Protein AF-A0A6A0I167-F1 (afdb_monomer_lite)

Secondary structure (DSSP, 8-state):
--SS-HHHHHHHHHHHTS-HHHHHHHHT----HHHHHHHHHHHHHHTTT---HHHHHHHHHHHHHHHHHHHHHHHHHHHHHHTTPPPPPHHHHHHHHHTT--

Sequence (102 aa):
MEGLSPALTAELAALEKLNDGALWRVMLDQVPAEQQRKLQRLLQKSKRAKLTEAERAALAALQHDADRVMLRKARAAVLLRFRGKRLPTLAEMRKHARGKTK

pLDDT: mean 81.5, std 12.64, range [34.19, 91.81]

Structure (mmCIF, N/CA/C/O backbone):
data_AF-A0A6A0I167-F1
#
_entry.id   AF-A0A6A0I167-F1
#
loop_
_atom_site.group_PDB
_atom_site.id
_atom_site.type_symbol
_atom_site.label_atom_id
_atom_site.label_alt_id
_atom_site.label_comp_id
_atom_site.label_asym_id
_atom_site.label_entity_id
_atom_site.label_seq_id
_atom_site.pdbx_PDB_ins_code
_atom_site.Cartn_x
_atom_site.Cartn_y
_atom_site.Cartn_z
_atom_site.occupancy
_atom_site.B_iso_or_equiv
_atom_site.auth_seq_id
_atom_site.auth_comp_id
_atom_site.auth_asym_id
_atom_site.auth_atom_id
_atom_site.pdbx_PDB_model_num
ATOM 1 N N . MET A 1 1 ? 14.357 3.017 10.218 1.00 49.94 1 MET A N 1
ATOM 2 C CA . MET A 1 1 ? 13.033 2.468 9.842 1.00 49.94 1 MET A CA 1
ATOM 3 C C . MET A 1 1 ? 12.485 1.723 11.055 1.00 49.94 1 MET A C 1
ATOM 5 O O . MET A 1 1 ? 12.417 0.503 11.045 1.00 49.94 1 MET A O 1
ATOM 9 N N . GLU A 1 2 ? 12.162 2.445 12.126 1.00 36.25 2 GLU A N 1
ATOM 10 C CA . GLU A 1 2 ? 11.519 1.869 13.315 1.00 36.25 2 GLU A CA 1
ATOM 11 C C . GLU A 1 2 ? 10.009 2.095 13.198 1.00 36.25 2 GLU A C 1
ATOM 13 O O . GLU A 1 2 ? 9.582 3.186 12.826 1.00 36.25 2 GLU A O 1
ATOM 18 N N . GLY A 1 3 ? 9.214 1.046 13.430 1.00 58.66 3 GLY A N 1
ATOM 19 C CA . GLY A 1 3 ? 7.746 1.096 13.373 1.00 58.66 3 GLY A CA 1
ATOM 20 C C . GLY A 1 3 ? 7.079 0.213 12.310 1.00 58.66 3 GLY A C 1
ATOM 21 O O . GLY A 1 3 ? 5.856 0.127 12.290 1.00 58.66 3 GLY A O 1
ATOM 22 N N . LEU A 1 4 ? 7.836 -0.476 11.447 1.00 65.06 4 LEU A N 1
ATOM 23 C CA . LEU A 1 4 ? 7.269 -1.487 10.543 1.00 65.06 4 LEU A CA 1
ATOM 24 C C . LEU A 1 4 ? 7.318 -2.868 11.198 1.00 65.06 4 LEU A C 1
ATOM 26 O O . LEU A 1 4 ? 8.347 -3.265 11.741 1.00 65.06 4 LEU A O 1
ATOM 30 N N . SER A 1 5 ? 6.215 -3.615 11.105 1.00 78.12 5 SER A N 1
ATOM 31 C CA . SER A 1 5 ? 6.192 -5.018 11.528 1.00 78.12 5 SER A CA 1
ATOM 32 C C . SER A 1 5 ? 7.280 -5.812 10.786 1.00 78.12 5 SER A C 1
ATOM 34 O O . SER A 1 5 ? 7.452 -5.613 9.578 1.00 78.12 5 SER A O 1
ATOM 36 N N . PRO A 1 6 ? 7.996 -6.738 11.450 1.00 80.69 6 PRO A N 1
ATOM 37 C CA . PRO A 1 6 ? 9.038 -7.547 10.813 1.00 80.69 6 PRO A CA 1
ATOM 38 C C . PRO A 1 6 ? 8.528 -8.313 9.582 1.00 80.69 6 PRO A C 1
ATOM 40 O O . PRO A 1 6 ? 9.261 -8.460 8.603 1.00 80.69 6 PRO A O 1
ATOM 43 N N . ALA A 1 7 ? 7.253 -8.714 9.576 1.00 83.06 7 ALA A N 1
ATOM 44 C CA . ALA A 1 7 ? 6.617 -9.339 8.417 1.00 83.06 7 ALA A CA 1
ATOM 45 C C . ALA A 1 7 ? 6.558 -8.399 7.199 1.00 83.06 7 ALA A C 1
ATOM 47 O O . ALA A 1 7 ? 6.816 -8.818 6.071 1.00 83.06 7 ALA A O 1
ATOM 48 N N . LEU A 1 8 ? 6.269 -7.114 7.426 1.00 82.38 8 LEU A N 1
ATOM 49 C CA . LEU A 1 8 ? 6.216 -6.109 6.369 1.00 82.38 8 LEU A CA 1
ATOM 50 C C . LEU A 1 8 ? 7.617 -5.794 5.836 1.00 82.38 8 LEU A C 1
ATOM 52 O O . LEU A 1 8 ? 7.805 -5.697 4.627 1.00 82.38 8 LEU A O 1
ATOM 56 N N . THR A 1 9 ? 8.619 -5.701 6.709 1.00 84.81 9 THR A N 1
ATOM 57 C CA . THR A 1 9 ? 10.017 -5.512 6.291 1.00 84.81 9 THR A CA 1
ATOM 58 C C . THR A 1 9 ? 10.506 -6.673 5.422 1.00 84.81 9 THR A C 1
ATOM 60 O O . THR A 1 9 ? 11.093 -6.438 4.365 1.00 84.81 9 THR A O 1
ATOM 63 N N . ALA A 1 10 ? 10.213 -7.918 5.813 1.00 87.56 10 ALA A N 1
ATOM 64 C CA . ALA A 1 10 ? 10.556 -9.102 5.024 1.00 87.56 10 ALA A CA 1
ATOM 65 C C . ALA A 1 10 ? 9.859 -9.106 3.653 1.00 87.56 10 ALA A C 1
ATOM 6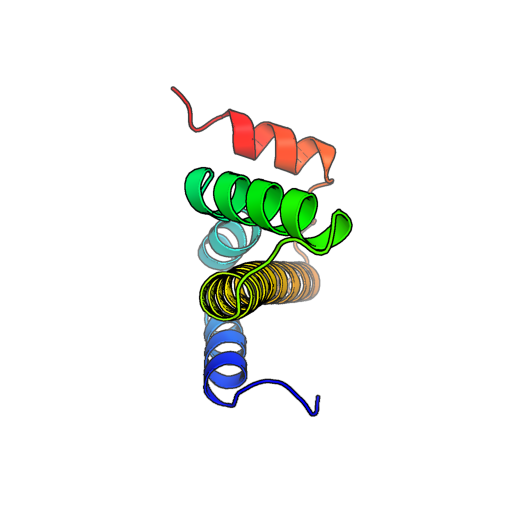7 O O . ALA A 1 10 ? 10.482 -9.409 2.634 1.00 87.56 10 ALA A O 1
ATOM 68 N N . GLU A 1 11 ? 8.587 -8.708 3.604 1.00 87.50 11 GLU A N 1
ATOM 69 C CA . GLU A 1 11 ? 7.848 -8.563 2.352 1.00 87.50 11 GLU A CA 1
ATOM 70 C C . GLU A 1 11 ? 8.452 -7.489 1.435 1.00 87.50 11 GLU A C 1
ATOM 72 O O . GLU A 1 11 ? 8.603 -7.715 0.234 1.00 87.50 11 GLU A O 1
ATOM 77 N N . LEU A 1 12 ? 8.837 -6.334 1.984 1.00 88.50 12 LEU A N 1
ATOM 78 C CA . LEU A 1 12 ? 9.478 -5.266 1.213 1.00 88.50 12 LEU A CA 1
ATOM 79 C C . LEU A 1 12 ? 10.861 -5.681 0.696 1.00 88.50 12 LEU A C 1
ATOM 81 O O . LEU A 1 12 ? 11.201 -5.341 -0.437 1.00 88.50 12 LEU A O 1
ATOM 85 N N . ALA A 1 13 ? 11.629 -6.440 1.481 1.00 89.38 13 ALA A N 1
ATOM 86 C CA . ALA A 1 13 ? 12.908 -7.002 1.050 1.00 89.38 13 ALA A CA 1
ATOM 87 C C . ALA A 1 13 ? 12.727 -8.048 -0.064 1.00 89.38 13 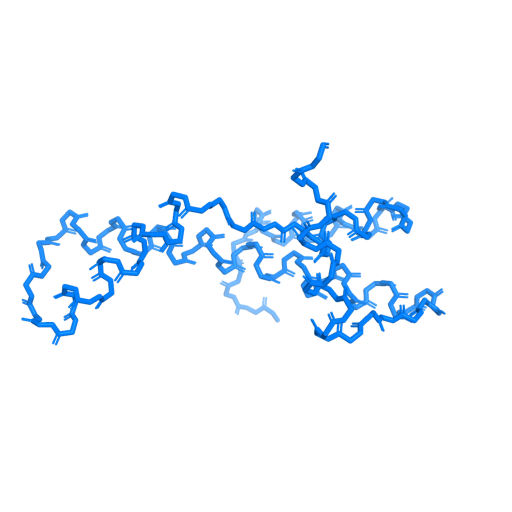ALA A C 1
ATOM 89 O O . ALA A 1 13 ? 13.516 -8.108 -1.006 1.00 89.38 13 ALA A O 1
ATOM 90 N N . ALA A 1 14 ? 11.652 -8.844 -0.021 1.00 90.31 14 ALA A N 1
ATOM 91 C CA . ALA A 1 14 ? 11.341 -9.799 -1.083 1.00 90.31 14 ALA A CA 1
ATOM 92 C C . ALA A 1 14 ? 11.069 -9.114 -2.436 1.00 90.31 14 ALA A C 1
ATOM 94 O O . ALA A 1 14 ? 11.390 -9.687 -3.479 1.00 90.31 14 ALA A O 1
ATOM 95 N N . LEU A 1 15 ? 10.551 -7.876 -2.440 1.00 89.75 15 LEU A N 1
ATOM 96 C CA . LEU A 1 15 ? 10.358 -7.101 -3.674 1.00 89.75 15 LEU A CA 1
ATOM 97 C C . LEU A 1 15 ? 11.678 -6.832 -4.407 1.00 89.75 15 LEU A C 1
ATOM 99 O O . LEU A 1 15 ? 11.688 -6.777 -5.633 1.00 89.75 15 LEU A O 1
ATOM 103 N N . GLU A 1 16 ? 12.798 -6.704 -3.697 1.00 89.56 16 GLU A N 1
ATOM 104 C CA . GLU A 1 16 ? 14.109 -6.427 -4.304 1.00 89.56 16 GLU A CA 1
ATOM 105 C C . GLU A 1 16 ? 14.571 -7.546 -5.238 1.00 89.56 16 GLU A C 1
ATOM 107 O O . GLU A 1 16 ? 15.259 -7.287 -6.227 1.00 89.56 16 GLU A O 1
ATOM 112 N N . LYS A 1 17 ? 14.131 -8.777 -4.962 1.00 91.06 17 LYS A N 1
ATOM 113 C CA . LYS A 1 17 ? 14.436 -9.974 -5.753 1.00 91.06 17 LYS A CA 1
ATOM 114 C C . LYS A 1 17 ? 13.560 -10.104 -7.003 1.00 91.06 17 LYS A C 1
ATOM 116 O O . LYS A 1 17 ? 13.818 -10.960 -7.845 1.00 91.06 17 LYS A O 1
ATOM 121 N N . LEU A 1 18 ? 12.516 -9.285 -7.141 1.00 91.31 18 LEU A N 1
ATOM 122 C CA . LEU A 1 18 ? 11.613 -9.338 -8.287 1.00 91.31 18 LEU A CA 1
ATOM 123 C C . LEU A 1 18 ? 12.241 -8.702 -9.529 1.00 91.31 18 LEU A C 1
ATOM 125 O O . LEU A 1 18 ? 12.988 -7.726 -9.446 1.00 91.31 18 LEU A O 1
ATOM 129 N N . ASN A 1 19 ? 11.884 -9.220 -10.704 1.00 90.62 19 ASN A N 1
ATOM 130 C CA . ASN A 1 19 ? 12.219 -8.583 -11.977 1.00 90.62 19 ASN A CA 1
ATOM 131 C C . ASN A 1 19 ? 11.364 -7.327 -12.217 1.00 90.62 19 ASN A C 1
ATOM 133 O O . ASN A 1 19 ? 10.356 -7.093 -11.545 1.00 90.62 19 ASN A O 1
ATOM 137 N N . ASP A 1 20 ? 11.752 -6.520 -13.202 1.00 88.94 20 ASP A N 1
ATOM 138 C CA . ASP A 1 20 ? 11.085 -5.245 -13.474 1.00 88.94 20 ASP A CA 1
ATOM 139 C C . ASP A 1 20 ? 9.600 -5.431 -13.793 1.00 88.94 20 ASP A C 1
ATOM 141 O O . ASP A 1 20 ? 8.768 -4.698 -13.272 1.00 88.94 20 ASP A O 1
ATOM 145 N N . GLY A 1 21 ? 9.238 -6.441 -14.590 1.00 86.75 21 GLY A N 1
ATOM 146 C CA . GLY A 1 21 ? 7.841 -6.716 -14.937 1.00 86.75 21 GLY A CA 1
ATOM 147 C C . GLY A 1 21 ? 6.971 -7.029 -13.714 1.00 86.75 21 GLY A C 1
ATOM 148 O O . GLY A 1 21 ? 5.834 -6.565 -13.623 1.00 86.75 21 GLY A O 1
ATOM 149 N N . ALA A 1 22 ? 7.503 -7.773 -12.746 1.00 88.62 22 ALA A N 1
ATOM 150 C CA . ALA A 1 22 ? 6.827 -8.053 -11.486 1.00 88.62 22 ALA A CA 1
ATOM 151 C C . ALA A 1 22 ? 6.736 -6.801 -10.598 1.00 88.62 22 ALA A C 1
ATOM 153 O O . ALA A 1 22 ? 5.667 -6.530 -10.050 1.00 88.62 22 ALA A O 1
ATOM 154 N N . LEU A 1 23 ? 7.796 -5.988 -10.525 1.00 89.38 23 LEU A N 1
ATOM 155 C CA . LEU A 1 23 ? 7.765 -4.695 -9.830 1.00 89.38 23 LEU A CA 1
ATOM 156 C C . LEU A 1 23 ? 6.724 -3.744 -10.431 1.00 89.38 23 LEU A C 1
ATOM 158 O O . LEU A 1 23 ? 5.997 -3.085 -9.692 1.00 89.38 23 LEU A O 1
ATOM 162 N N . TRP A 1 24 ? 6.585 -3.721 -11.758 1.00 87.75 24 TRP A N 1
ATOM 163 C CA . TRP A 1 24 ? 5.551 -2.951 -12.447 1.00 87.75 24 TRP A CA 1
ATOM 164 C C . TRP A 1 24 ? 4.142 -3.398 -12.061 1.00 87.75 24 TRP A C 1
ATOM 166 O O . TRP A 1 24 ? 3.288 -2.551 -11.806 1.00 87.75 24 TRP A O 1
ATOM 176 N N . ARG A 1 25 ? 3.887 -4.709 -11.952 1.00 87.38 25 ARG A N 1
ATOM 177 C CA . ARG A 1 25 ? 2.587 -5.213 -11.474 1.00 87.38 25 ARG A CA 1
ATOM 178 C C . ARG A 1 25 ? 2.308 -4.785 -10.039 1.00 87.38 25 ARG A C 1
ATOM 180 O O . ARG A 1 25 ? 1.203 -4.333 -9.774 1.00 87.38 25 ARG A O 1
ATOM 187 N N . VAL A 1 26 ? 3.302 -4.871 -9.152 1.00 88.50 26 VAL A N 1
ATOM 188 C CA . VAL A 1 26 ? 3.170 -4.420 -7.755 1.00 88.50 26 VAL A CA 1
ATOM 189 C C . VAL A 1 26 ? 2.910 -2.916 -7.691 1.00 88.50 26 VAL A C 1
ATOM 191 O O . VAL A 1 26 ? 2.035 -2.477 -6.957 1.00 88.50 26 VAL A O 1
ATOM 194 N N . MET A 1 27 ? 3.614 -2.110 -8.488 1.00 85.88 27 MET A N 1
ATOM 195 C CA . MET A 1 27 ? 3.411 -0.660 -8.542 1.00 85.88 27 MET A CA 1
ATOM 196 C C . MET A 1 27 ? 2.025 -0.278 -9.088 1.00 85.88 27 MET A C 1
ATOM 198 O O . MET A 1 27 ? 1.454 0.737 -8.688 1.00 85.88 27 MET A O 1
ATOM 202 N N . LEU A 1 28 ? 1.473 -1.080 -10.000 1.00 82.44 28 LEU A N 1
ATOM 203 C CA . LEU A 1 28 ? 0.136 -0.886 -10.568 1.00 82.44 28 LEU A CA 1
ATOM 204 C C . LEU A 1 28 ? -0.975 -1.559 -9.755 1.00 82.44 28 LEU A C 1
ATOM 206 O O . LEU A 1 28 ? -2.145 -1.428 -10.121 1.00 82.44 28 LEU A O 1
ATOM 210 N N . ASP A 1 29 ? -0.627 -2.239 -8.666 1.00 82.81 29 ASP A N 1
ATOM 211 C CA . ASP A 1 29 ? -1.588 -2.916 -7.812 1.00 82.81 29 ASP A CA 1
ATOM 212 C C . ASP A 1 29 ? -2.545 -1.912 -7.158 1.00 82.81 29 ASP A C 1
ATOM 214 O O . ASP A 1 29 ? -2.208 -0.741 -6.909 1.00 82.81 29 ASP A O 1
ATOM 218 N N . GLN A 1 30 ? -3.777 -2.347 -6.924 1.00 76.31 30 GLN A N 1
ATOM 219 C CA . GLN A 1 30 ? -4.838 -1.501 -6.393 1.00 76.31 30 GLN A CA 1
ATOM 220 C C . GLN A 1 30 ? -5.464 -2.155 -5.176 1.00 76.31 30 GLN A C 1
ATOM 222 O O . GLN A 1 30 ? -5.744 -3.349 -5.167 1.00 76.31 30 GLN A O 1
ATOM 227 N N . VAL A 1 31 ? -5.741 -1.333 -4.164 1.00 76.06 31 VAL A N 1
ATOM 228 C CA . VAL A 1 31 ? -6.598 -1.759 -3.060 1.00 76.06 31 VAL A CA 1
ATOM 229 C C . VAL A 1 31 ? -7.961 -2.137 -3.656 1.00 76.06 31 VAL A C 1
ATOM 231 O O .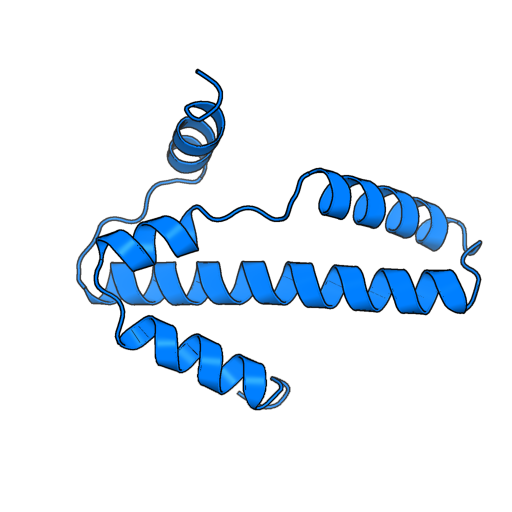 VAL A 1 31 ? -8.507 -1.334 -4.421 1.00 76.06 31 VAL A O 1
ATOM 234 N N . PRO A 1 32 ? -8.521 -3.317 -3.332 1.00 80.81 32 PRO A N 1
ATOM 235 C CA . PRO A 1 32 ? -9.811 -3.741 -3.855 1.00 80.81 32 PRO A CA 1
ATOM 236 C C . PRO A 1 32 ? -10.891 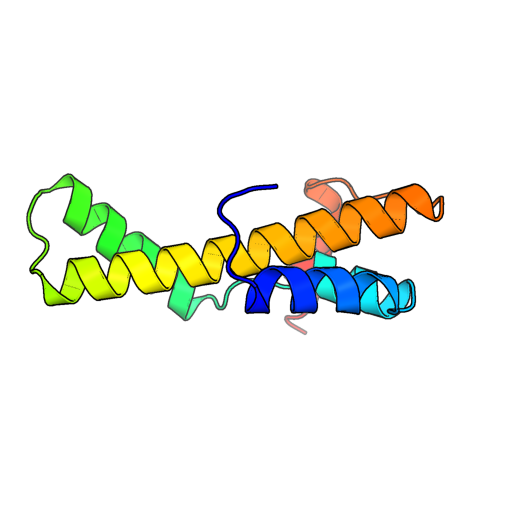-2.675 -3.648 1.00 80.81 32 PRO A C 1
ATOM 238 O O . PRO A 1 32 ? -10.991 -2.066 -2.579 1.00 80.81 32 PRO A O 1
ATOM 241 N N . ALA A 1 33 ? -11.737 -2.469 -4.660 1.00 78.94 33 ALA A N 1
ATOM 242 C CA . ALA A 1 33 ? -12.745 -1.409 -4.639 1.00 78.94 33 ALA A CA 1
ATOM 243 C C . ALA A 1 33 ? -13.725 -1.544 -3.457 1.00 78.94 33 ALA A C 1
ATOM 245 O O . ALA A 1 33 ? -14.137 -0.543 -2.872 1.00 78.94 33 ALA A O 1
ATOM 246 N N . GLU A 1 34 ? -14.056 -2.775 -3.057 1.00 80.81 34 GLU A N 1
ATOM 247 C CA . GLU A 1 34 ? -14.853 -3.054 -1.855 1.00 80.81 34 GLU A CA 1
ATOM 248 C C . GLU A 1 34 ? -14.180 -2.547 -0.575 1.00 80.81 34 GLU A C 1
ATOM 250 O O . GLU A 1 34 ? -14.819 -1.926 0.279 1.00 80.81 34 GLU A O 1
ATOM 255 N N . GLN A 1 35 ? -12.869 -2.757 -0.463 1.00 82.75 35 GLN A N 1
ATOM 256 C CA . GLN A 1 35 ? -12.086 -2.363 0.699 1.00 82.75 35 GLN A CA 1
ATOM 257 C C . GLN A 1 35 ? -11.954 -0.837 0.781 1.00 82.75 35 GLN A C 1
ATOM 259 O O . GLN A 1 35 ? -12.163 -0.262 1.850 1.00 82.75 35 GLN A O 1
ATOM 264 N N . GLN A 1 36 ? -11.749 -0.164 -0.357 1.00 84.25 36 GLN A N 1
ATOM 265 C CA . GLN A 1 36 ? -11.800 1.301 -0.449 1.00 84.25 36 GLN A CA 1
ATOM 266 C C . GLN A 1 36 ? -13.173 1.867 -0.072 1.00 84.25 36 GLN A C 1
ATOM 268 O O . GLN A 1 36 ? -13.251 2.805 0.723 1.00 84.25 36 GLN A O 1
ATOM 273 N N . ARG A 1 37 ? -14.266 1.283 -0.583 1.00 87.19 37 ARG A N 1
ATOM 274 C CA . ARG A 1 37 ? -15.630 1.699 -0.222 1.00 87.19 37 ARG A CA 1
ATOM 275 C C . ARG A 1 37 ? -15.883 1.547 1.277 1.00 87.19 37 ARG A C 1
ATOM 277 O O . ARG A 1 37 ? -16.436 2.453 1.902 1.00 87.19 37 ARG A O 1
ATOM 284 N N . LYS A 1 38 ? -15.475 0.419 1.867 1.00 86.94 38 LYS A N 1
ATOM 285 C CA . LYS A 1 38 ? -15.632 0.151 3.305 1.00 86.94 38 LYS A CA 1
ATOM 286 C C . LYS A 1 38 ? -14.822 1.136 4.149 1.00 86.94 38 LYS A C 1
ATOM 288 O O . LYS A 1 38 ? -15.375 1.710 5.087 1.00 86.94 38 LYS A O 1
ATOM 293 N N . LEU A 1 39 ? -13.570 1.392 3.770 1.00 86.88 39 LEU A N 1
ATOM 294 C CA . LEU A 1 39 ? -12.707 2.383 4.410 1.00 86.88 39 LEU A CA 1
ATOM 295 C C . LEU A 1 39 ? -13.334 3.784 4.357 1.00 86.88 39 LEU A C 1
ATOM 297 O O . LEU A 1 39 ? -13.448 4.447 5.386 1.00 86.88 39 LEU A O 1
ATOM 301 N N . GLN A 1 40 ? -13.823 4.212 3.190 1.00 86.94 40 GLN A N 1
ATOM 302 C CA . GLN A 1 40 ? -14.456 5.522 3.024 1.00 86.94 40 GLN A CA 1
ATOM 303 C C . GLN A 1 40 ? -15.716 5.666 3.888 1.00 86.94 40 GLN A C 1
ATOM 305 O O . GLN A 1 40 ? -15.887 6.694 4.544 1.00 86.94 40 GLN A O 1
ATOM 310 N N . ARG A 1 41 ? -16.577 4.640 3.949 1.00 89.44 41 ARG A N 1
ATOM 311 C CA . ARG A 1 41 ? -17.767 4.646 4.819 1.00 89.44 41 ARG A CA 1
ATOM 312 C C . ARG A 1 41 ? -17.396 4.786 6.296 1.00 89.44 41 ARG A C 1
ATOM 314 O O . ARG A 1 41 ? -17.968 5.628 6.987 1.00 89.44 41 ARG A O 1
ATOM 321 N N . LEU A 1 42 ? -16.430 4.000 6.771 1.00 87.94 42 LEU A N 1
ATOM 322 C CA . LEU A 1 42 ? -16.000 4.039 8.171 1.00 87.94 42 LEU A CA 1
ATOM 323 C C . LEU A 1 42 ? -15.301 5.356 8.525 1.00 87.94 42 LEU A C 1
ATOM 325 O O . LEU A 1 42 ? -15.559 5.903 9.593 1.00 87.94 42 LEU A O 1
ATOM 329 N N . LEU A 1 43 ? -14.505 5.929 7.617 1.00 88.06 43 LEU A N 1
ATOM 330 C CA . LEU A 1 43 ? -13.917 7.261 7.793 1.00 88.06 43 LEU A CA 1
ATOM 331 C C . LEU A 1 43 ? -14.989 8.351 7.908 1.00 88.06 43 LEU A C 1
ATOM 333 O O . LEU A 1 43 ? -14.904 9.211 8.784 1.00 88.06 43 LEU A O 1
ATOM 337 N N . GLN A 1 44 ? -16.024 8.310 7.065 1.00 88.25 44 GLN A N 1
ATOM 338 C CA . GLN A 1 44 ? -17.142 9.255 7.153 1.00 88.25 44 GLN A CA 1
ATOM 339 C C . GLN A 1 44 ? -17.919 9.102 8.466 1.00 88.25 44 GLN A C 1
ATOM 341 O O . GLN A 1 44 ? -18.320 10.099 9.066 1.00 88.25 44 GLN A O 1
ATOM 346 N N . LYS A 1 45 ? -18.089 7.867 8.953 1.00 87.38 45 LYS A N 1
ATOM 347 C CA . LYS A 1 45 ? -18.712 7.596 10.255 1.00 87.38 45 LYS A CA 1
ATOM 348 C C . LYS A 1 45 ? -17.830 8.054 11.427 1.00 87.38 45 LYS A C 1
ATOM 350 O O . LYS A 1 45 ? -18.354 8.600 12.397 1.00 87.38 45 LYS A O 1
ATOM 355 N N . SER A 1 46 ? -16.507 7.909 11.303 1.00 84.25 46 SER A N 1
ATOM 356 C CA . SER A 1 46 ? -15.505 8.363 12.280 1.00 84.25 46 SER A CA 1
ATOM 357 C C . SER A 1 46 ? -15.583 9.863 12.531 1.00 84.25 46 SER A C 1
ATOM 359 O O . SER A 1 46 ? -15.683 10.298 13.674 1.00 84.25 46 SER A O 1
ATOM 361 N N . LYS A 1 47 ? -15.661 10.654 11.452 1.00 84.06 47 LYS A N 1
ATOM 362 C CA . LYS A 1 47 ? -15.788 12.120 11.520 1.00 84.06 47 LYS A CA 1
ATOM 363 C C . LYS A 1 47 ? -17.028 12.595 12.277 1.00 84.06 47 LYS A C 1
ATOM 365 O O . LYS A 1 47 ? -17.062 13.723 12.745 1.00 84.06 47 LYS A O 1
ATOM 370 N N . ARG A 1 48 ? -18.049 11.743 12.386 1.00 85.44 48 ARG A N 1
ATOM 371 C CA . ARG A 1 48 ? -19.299 12.023 13.102 1.00 85.44 48 ARG A CA 1
ATOM 372 C C . ARG A 1 48 ? -19.294 11.478 14.539 1.00 85.44 48 ARG A C 1
ATOM 374 O O . ARG A 1 48 ? -20.348 11.475 15.160 1.00 85.44 48 ARG A O 1
ATOM 381 N N . ALA A 1 49 ? -18.151 10.982 15.033 1.00 72.75 49 ALA A N 1
ATOM 382 C CA . ALA A 1 49 ? -17.945 10.369 16.353 1.00 72.75 49 ALA A CA 1
ATOM 383 C C . ALA A 1 49 ? -18.843 9.149 16.672 1.00 72.75 49 ALA A C 1
ATOM 385 O O . ALA A 1 49 ? -19.033 8.799 17.832 1.00 72.75 49 ALA A O 1
ATOM 386 N N . LYS A 1 50 ? -19.374 8.459 15.651 1.00 80.19 50 LYS A N 1
ATOM 387 C CA . LYS A 1 50 ? -20.355 7.359 15.801 1.00 80.19 50 LYS A CA 1
ATOM 388 C C . LYS A 1 50 ? -19.771 5.950 15.625 1.00 80.19 50 LYS A C 1
ATOM 390 O O . LYS A 1 50 ? -20.516 5.023 15.308 1.00 80.19 50 LYS A O 1
ATOM 395 N N . LEU A 1 51 ? -18.454 5.776 15.744 1.00 83.56 51 LEU A N 1
ATOM 396 C CA . LEU A 1 51 ? -17.839 4.452 15.599 1.00 83.56 51 LEU A CA 1
ATOM 397 C C . LEU A 1 51 ? -17.884 3.673 16.911 1.00 83.56 51 LEU A C 1
ATOM 399 O O . LEU A 1 51 ? -17.321 4.117 17.916 1.00 83.56 51 LEU A O 1
ATOM 403 N N . THR A 1 52 ? -18.476 2.485 16.842 1.00 87.38 52 THR A N 1
ATOM 404 C CA . THR A 1 52 ? -18.336 1.443 17.868 1.00 87.38 52 THR A CA 1
ATOM 405 C C . THR A 1 52 ? -16.890 0.940 17.928 1.00 87.38 52 THR A C 1
ATOM 407 O O . THR A 1 52 ? -16.133 1.106 16.969 1.00 87.38 52 THR A O 1
ATOM 410 N N . GLU A 1 53 ? -16.483 0.301 19.025 1.00 86.56 53 GLU A N 1
ATOM 411 C CA . GLU A 1 53 ? -15.135 -0.280 19.146 1.00 86.56 53 GLU A CA 1
ATOM 412 C C . GLU A 1 53 ? -14.830 -1.290 18.034 1.00 86.56 53 GLU A C 1
ATOM 414 O O . GLU A 1 53 ? -13.763 -1.229 17.423 1.00 86.56 53 GLU A O 1
ATOM 419 N N . ALA A 1 54 ? -15.801 -2.140 17.682 1.00 87.12 54 ALA A N 1
ATOM 420 C CA . ALA A 1 54 ? -15.673 -3.085 16.574 1.00 87.12 54 ALA A CA 1
ATOM 421 C C . ALA A 1 54 ? -15.404 -2.380 15.233 1.00 87.12 54 ALA A C 1
ATOM 423 O O . ALA A 1 54 ? -14.577 -2.819 14.433 1.00 87.12 54 ALA A O 1
ATOM 424 N N . GLU A 1 55 ? -16.061 -1.247 14.982 1.00 87.44 55 GLU A N 1
ATOM 425 C CA . GLU A 1 55 ? -15.840 -0.467 13.766 1.00 87.44 55 GLU A CA 1
ATOM 426 C C . GLU A 1 55 ? -14.516 0.300 13.778 1.00 87.44 55 GLU A C 1
ATOM 428 O O . GLU A 1 55 ? -13.922 0.487 12.717 1.00 87.44 55 GLU A O 1
ATOM 433 N N . ARG A 1 56 ? -14.031 0.725 14.952 1.00 86.88 56 ARG A N 1
ATOM 434 C CA . ARG A 1 56 ? -12.692 1.318 15.102 1.00 86.88 56 ARG A CA 1
ATOM 435 C C . ARG A 1 56 ? -11.607 0.288 14.810 1.00 86.88 56 ARG A C 1
ATOM 437 O O . ARG A 1 56 ? -10.695 0.590 14.046 1.00 86.88 56 ARG A O 1
ATOM 444 N N . ALA A 1 57 ? -11.743 -0.927 15.340 1.00 88.25 57 ALA A N 1
ATOM 445 C CA . ALA A 1 57 ? -10.834 -2.031 15.045 1.00 88.25 57 ALA A CA 1
ATOM 446 C C . ALA A 1 57 ? -10.849 -2.383 13.547 1.00 88.25 57 ALA A C 1
ATOM 448 O O . ALA A 1 57 ? -9.797 -2.490 12.919 1.00 88.25 57 ALA A O 1
ATOM 449 N N . ALA A 1 58 ? -12.038 -2.466 12.939 1.00 87.81 58 ALA A N 1
ATOM 450 C CA . ALA A 1 58 ? -12.169 -2.694 11.502 1.00 87.81 58 ALA A CA 1
ATOM 451 C C . ALA A 1 58 ? -11.555 -1.556 10.670 1.00 87.81 58 ALA A C 1
ATOM 453 O O . ALA A 1 58 ? -10.921 -1.817 9.650 1.00 87.81 58 ALA A O 1
ATOM 454 N N . LEU A 1 59 ? -11.727 -0.298 11.088 1.00 87.88 59 LEU A N 1
ATOM 455 C CA . LEU A 1 59 ? -11.126 0.858 10.427 1.00 87.88 59 LEU A CA 1
ATOM 456 C C . LEU A 1 59 ? -9.595 0.806 10.494 1.00 87.88 59 LEU A C 1
ATOM 458 O O . LEU A 1 59 ? -8.955 0.995 9.465 1.00 87.88 59 LEU A O 1
ATOM 462 N N . ALA A 1 60 ? -9.026 0.509 11.664 1.00 87.75 60 ALA A N 1
ATOM 463 C CA . ALA A 1 60 ? -7.582 0.380 11.846 1.00 87.75 60 ALA A CA 1
ATOM 464 C C . ALA A 1 60 ? -6.997 -0.741 10.971 1.00 87.75 60 ALA A C 1
ATOM 466 O O . ALA A 1 60 ? -5.996 -0.530 10.291 1.00 87.75 60 ALA A O 1
ATOM 467 N N . ALA A 1 61 ? -7.663 -1.899 10.904 1.00 87.94 61 ALA A N 1
ATOM 468 C CA . ALA A 1 61 ? -7.250 -2.995 10.028 1.00 87.94 61 ALA A CA 1
ATOM 469 C C . ALA A 1 61 ? -7.283 -2.593 8.542 1.00 87.94 61 ALA A C 1
ATOM 471 O O . ALA A 1 61 ? -6.326 -2.825 7.808 1.00 87.94 61 ALA A O 1
ATOM 472 N N . LEU A 1 62 ? -8.353 -1.919 8.101 1.00 87.19 62 LEU A N 1
ATOM 473 C CA . LEU A 1 62 ? -8.476 -1.444 6.718 1.00 87.19 62 LEU A CA 1
ATOM 474 C C . LEU A 1 62 ? -7.433 -0.380 6.359 1.00 87.19 62 LEU A C 1
ATOM 476 O O . LEU A 1 62 ? -6.976 -0.345 5.219 1.00 87.19 62 LEU A O 1
ATOM 480 N N . GLN A 1 63 ? -7.084 0.494 7.306 1.00 85.81 63 GLN A N 1
ATOM 481 C CA . GLN A 1 63 ? -6.013 1.477 7.138 1.00 85.81 63 GLN A CA 1
ATOM 482 C C . GLN A 1 63 ? -4.661 0.780 7.009 1.00 85.81 63 GLN A C 1
ATOM 484 O O . GLN A 1 63 ? -3.959 1.018 6.034 1.00 85.81 63 GLN A O 1
ATOM 489 N N . HIS A 1 64 ? -4.356 -0.159 7.905 1.00 86.88 64 HIS A N 1
ATOM 490 C CA . HIS A 1 64 ? -3.113 -0.922 7.862 1.00 86.88 64 HIS A CA 1
ATOM 491 C C . HIS A 1 64 ? -2.946 -1.701 6.544 1.00 86.88 64 HIS A C 1
ATOM 493 O O . HIS A 1 64 ? -1.869 -1.701 5.947 1.00 86.88 64 HIS A O 1
ATOM 499 N N . ASP A 1 65 ? -4.017 -2.316 6.036 1.00 85.75 65 ASP A N 1
ATOM 500 C CA . ASP A 1 65 ? -3.995 -2.994 4.736 1.00 85.75 65 ASP A CA 1
ATOM 501 C C . ASP A 1 65 ? -3.750 -2.020 3.576 1.00 85.75 65 ASP A C 1
ATOM 503 O O . ASP A 1 65 ? -2.969 -2.309 2.663 1.00 85.75 65 ASP A O 1
ATOM 507 N N . ALA A 1 66 ? -4.393 -0.849 3.607 1.00 84.50 66 ALA A N 1
ATOM 508 C CA . ALA A 1 66 ? -4.192 0.184 2.598 1.00 84.50 66 ALA A CA 1
ATOM 509 C C . ALA A 1 66 ? -2.755 0.735 2.627 1.00 84.50 66 ALA A C 1
ATOM 511 O O . ALA A 1 66 ? -2.131 0.871 1.570 1.00 84.50 66 ALA A O 1
ATOM 512 N N . ASP A 1 67 ? -2.212 0.985 3.819 1.00 86.44 67 ASP A N 1
ATOM 513 C CA . ASP A 1 67 ? -0.843 1.457 4.032 1.00 86.44 67 ASP A CA 1
ATOM 514 C C . ASP A 1 67 ? 0.174 0.426 3.544 1.00 86.44 67 ASP A C 1
ATOM 516 O O . ASP A 1 67 ? 1.124 0.766 2.836 1.00 86.44 67 ASP A O 1
ATOM 520 N N . ARG A 1 68 ? -0.061 -0.859 3.824 1.00 87.88 68 ARG A N 1
ATOM 521 C CA . ARG A 1 68 ? 0.762 -1.961 3.316 1.00 87.88 68 ARG A CA 1
ATOM 522 C C . ARG A 1 68 ? 0.804 -1.984 1.787 1.00 87.88 68 ARG A C 1
ATOM 524 O O . ARG A 1 68 ? 1.886 -2.109 1.208 1.00 87.88 68 ARG A O 1
ATOM 531 N N . VAL A 1 69 ? -0.338 -1.819 1.116 1.00 87.31 69 VAL A N 1
ATOM 532 C CA . VAL A 1 69 ? -0.385 -1.717 -0.354 1.00 87.31 69 VAL A CA 1
ATOM 533 C C . VAL A 1 69 ? 0.376 -0.479 -0.840 1.00 87.31 69 VAL A C 1
ATOM 535 O O . VAL A 1 69 ? 1.170 -0.578 -1.778 1.00 87.31 69 VAL A O 1
ATOM 538 N N . MET A 1 70 ? 0.203 0.679 -0.195 1.00 86.38 70 MET A N 1
ATOM 539 C CA . MET A 1 70 ? 0.938 1.899 -0.552 1.00 86.38 70 MET A CA 1
ATOM 540 C C . MET A 1 70 ? 2.454 1.741 -0.399 1.00 86.38 70 MET A C 1
ATOM 542 O O . MET A 1 70 ? 3.198 2.115 -1.308 1.00 86.38 70 MET A O 1
ATOM 546 N N . LEU A 1 71 ? 2.922 1.143 0.697 1.00 89.75 71 LEU A N 1
ATOM 547 C CA . LEU A 1 71 ? 4.345 0.926 0.958 1.00 89.75 71 LEU A CA 1
ATOM 548 C C . LEU A 1 71 ? 4.976 -0.014 -0.069 1.00 89.75 71 LEU A C 1
ATOM 550 O O . LEU A 1 71 ? 6.054 0.279 -0.591 1.00 89.75 71 LEU A O 1
ATOM 554 N N . ARG A 1 72 ? 4.289 -1.102 -0.436 1.00 90.31 72 ARG A N 1
ATOM 555 C CA . ARG A 1 72 ? 4.752 -2.009 -1.499 1.00 90.31 72 ARG A CA 1
ATOM 556 C C . ARG A 1 72 ? 4.887 -1.292 -2.839 1.00 90.31 72 ARG A C 1
ATOM 558 O O . ARG A 1 72 ? 5.891 -1.465 -3.529 1.00 90.31 72 ARG A O 1
ATOM 565 N N . LYS A 1 73 ? 3.910 -0.453 -3.190 1.00 89.69 73 LYS A N 1
ATOM 566 C CA . LYS A 1 73 ? 3.937 0.350 -4.422 1.00 89.69 73 LYS A CA 1
ATOM 567 C C . LYS A 1 73 ? 5.088 1.348 -4.417 1.00 89.69 73 LYS A C 1
ATOM 569 O O . LYS A 1 73 ? 5.807 1.446 -5.409 1.00 89.69 73 LYS A O 1
ATOM 574 N N . ALA A 1 74 ? 5.286 2.048 -3.302 1.00 89.44 74 ALA A N 1
ATOM 575 C CA . ALA A 1 74 ? 6.382 2.994 -3.137 1.00 89.44 74 ALA A CA 1
ATOM 576 C C . ALA A 1 74 ? 7.742 2.293 -3.258 1.00 89.44 74 ALA A C 1
ATOM 578 O O . ALA A 1 74 ? 8.598 2.749 -4.017 1.00 89.44 74 ALA A O 1
ATOM 579 N N . ARG A 1 75 ? 7.928 1.142 -2.595 1.00 90.56 75 ARG A N 1
ATOM 580 C CA . ARG A 1 75 ? 9.167 0.358 -2.696 1.00 90.56 75 ARG A CA 1
ATOM 581 C C . ARG A 1 75 ? 9.413 -0.121 -4.123 1.00 90.56 75 ARG A C 1
ATOM 583 O O . ARG A 1 75 ? 10.525 0.029 -4.618 1.00 90.56 75 ARG A O 1
ATOM 590 N N . ALA A 1 76 ? 8.385 -0.623 -4.806 1.00 91.50 76 ALA A N 1
ATOM 591 C CA . ALA A 1 76 ? 8.500 -1.045 -6.198 1.00 91.50 76 ALA A CA 1
ATOM 592 C C . ALA A 1 76 ? 8.879 0.115 -7.133 1.00 91.50 76 ALA A C 1
ATOM 594 O O . ALA A 1 76 ? 9.760 -0.044 -7.974 1.00 91.50 76 ALA A O 1
ATOM 595 N N . ALA A 1 77 ? 8.281 1.296 -6.951 1.00 89.00 77 ALA A N 1
ATOM 596 C CA . ALA A 1 77 ? 8.629 2.492 -7.716 1.00 89.00 77 ALA A CA 1
ATOM 597 C C . ALA A 1 77 ? 10.085 2.929 -7.474 1.00 89.00 77 ALA A C 1
ATOM 599 O O . ALA A 1 77 ? 10.813 3.229 -8.419 1.00 89.00 77 ALA A O 1
ATOM 600 N N . VAL A 1 78 ? 10.537 2.917 -6.218 1.00 91.38 78 VAL A N 1
ATOM 601 C CA . VAL A 1 78 ? 11.931 3.223 -5.867 1.00 91.38 78 VAL A CA 1
ATOM 602 C C . VAL A 1 78 ? 12.887 2.239 -6.545 1.00 91.38 78 VAL A C 1
ATOM 604 O O . VAL A 1 78 ? 13.841 2.672 -7.186 1.00 91.38 78 VAL A O 1
ATOM 607 N N . LEU A 1 79 ? 12.604 0.935 -6.485 1.00 91.81 79 LEU A N 1
ATOM 608 C CA . LEU A 1 79 ? 13.427 -0.095 -7.126 1.00 91.81 79 LEU A CA 1
ATOM 609 C C . LEU A 1 79 ? 13.476 0.060 -8.651 1.00 91.81 79 LEU A C 1
ATOM 611 O O . LEU A 1 79 ? 14.554 0.004 -9.237 1.00 91.81 79 LEU A O 1
ATOM 615 N N . LEU A 1 80 ? 12.335 0.315 -9.295 1.00 90.75 80 LEU A N 1
ATOM 616 C CA . LEU A 1 80 ? 12.271 0.572 -10.736 1.00 90.75 80 LEU A CA 1
ATOM 617 C C . LEU A 1 80 ? 13.110 1.793 -11.129 1.00 90.75 80 LEU A C 1
ATOM 619 O O . LEU A 1 80 ? 13.857 1.736 -12.106 1.00 90.75 80 LEU A O 1
ATOM 623 N N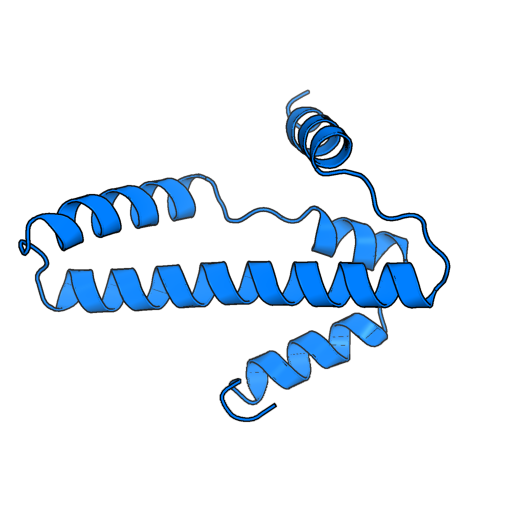 . ARG A 1 81 ? 13.043 2.873 -10.343 1.00 90.19 81 ARG A N 1
ATOM 624 C CA . ARG A 1 81 ? 13.852 4.076 -10.569 1.00 90.19 81 ARG A CA 1
ATOM 625 C C . ARG A 1 81 ? 15.347 3.805 -10.388 1.00 90.19 81 ARG A C 1
ATOM 627 O O . ARG A 1 81 ? 16.130 4.248 -11.221 1.00 90.19 81 ARG A O 1
ATOM 634 N N . PHE A 1 82 ? 15.743 3.057 -9.356 1.00 89.50 82 PHE A N 1
ATOM 635 C CA . PHE A 1 82 ? 17.141 2.650 -9.157 1.00 89.50 82 PHE A CA 1
ATOM 636 C C . PHE A 1 82 ? 17.677 1.791 -10.308 1.00 89.50 82 PHE A C 1
ATOM 638 O O . PHE A 1 82 ? 18.851 1.883 -10.643 1.00 89.50 82 PHE A O 1
ATOM 645 N N . ARG A 1 83 ? 16.814 1.011 -10.966 1.00 90.56 83 ARG A N 1
ATOM 646 C CA . ARG A 1 83 ? 17.150 0.217 -12.161 1.00 90.56 83 ARG A CA 1
ATOM 647 C C . ARG A 1 83 ? 17.085 1.012 -13.473 1.00 90.56 83 ARG A C 1
ATOM 649 O O . ARG A 1 83 ? 17.089 0.424 -14.552 1.00 90.56 83 ARG A O 1
ATOM 656 N N . GLY A 1 84 ? 16.972 2.340 -13.399 1.00 90.56 84 GLY A N 1
ATOM 657 C CA . GLY A 1 84 ? 16.942 3.223 -14.566 1.00 90.56 84 GLY A CA 1
ATOM 658 C C . GLY A 1 84 ? 15.624 3.208 -15.347 1.00 90.56 84 GLY A C 1
ATOM 659 O O . GLY A 1 84 ? 15.580 3.688 -16.479 1.00 90.56 84 GLY A O 1
ATOM 660 N N . LYS A 1 85 ? 14.532 2.667 -14.789 1.00 88.38 85 LYS A N 1
ATOM 661 C CA . LYS A 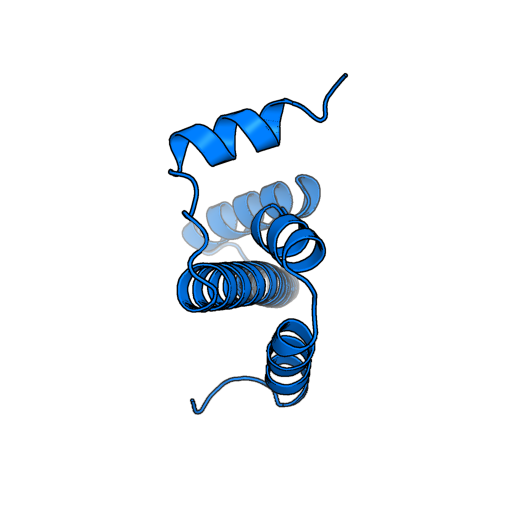1 85 ? 13.217 2.711 -15.445 1.00 88.38 85 LYS A CA 1
ATOM 662 C C . LYS A 1 85 ? 12.545 4.062 -15.221 1.00 88.38 85 LYS A C 1
ATOM 664 O O . LYS A 1 85 ? 12.524 4.594 -14.111 1.00 88.38 85 LYS A O 1
ATOM 669 N N . ARG A 1 86 ? 11.916 4.585 -16.276 1.00 84.31 86 ARG A N 1
ATOM 670 C CA . ARG A 1 86 ? 11.043 5.757 -16.182 1.00 84.31 86 ARG A CA 1
ATOM 671 C C . ARG A 1 86 ? 9.757 5.373 -15.457 1.00 84.31 86 ARG A C 1
ATOM 673 O O . ARG A 1 86 ? 9.000 4.530 -15.933 1.00 84.31 86 ARG A O 1
ATOM 680 N N . LEU A 1 87 ? 9.508 6.024 -14.326 1.00 80.31 87 LEU A N 1
ATOM 681 C CA . LEU A 1 87 ? 8.235 5.906 -13.628 1.00 80.31 87 LEU A CA 1
ATOM 682 C C . LEU A 1 87 ? 7.145 6.647 -14.415 1.00 80.31 87 LEU A C 1
ATOM 684 O O . LEU A 1 87 ? 7.400 7.740 -14.930 1.00 80.31 87 LEU A O 1
ATOM 688 N N . PRO A 1 88 ? 5.940 6.071 -14.526 1.00 79.00 88 PRO A N 1
ATOM 689 C CA . PRO A 1 88 ? 4.832 6.721 -15.197 1.00 79.00 88 PRO A CA 1
ATOM 690 C C . PRO A 1 88 ? 4.319 7.862 -14.319 1.00 79.00 88 PRO A C 1
ATOM 692 O O . PRO A 1 88 ? 4.302 7.783 -13.089 1.00 79.00 88 PRO A O 1
ATOM 695 N N . THR A 1 89 ? 3.849 8.923 -14.952 1.00 80.31 89 THR A N 1
ATOM 696 C CA . THR A 1 89 ? 3.109 9.982 -14.271 1.00 80.31 89 THR A CA 1
ATOM 697 C C . THR A 1 89 ? 1.787 9.445 -13.722 1.00 80.31 89 THR A C 1
ATOM 699 O O . THR A 1 89 ? 1.232 8.452 -14.206 1.00 80.31 89 THR A O 1
ATOM 702 N N . LEU A 1 90 ? 1.211 10.147 -12.742 1.00 70.31 90 LEU A N 1
ATOM 703 C CA . LEU A 1 90 ? -0.100 9.796 -12.190 1.00 70.31 90 LEU A CA 1
ATOM 704 C C . LEU A 1 90 ? -1.189 9.711 -13.281 1.00 70.31 90 LEU A C 1
ATOM 706 O O . LEU A 1 90 ? -2.088 8.870 -13.211 1.00 70.31 90 LEU A O 1
ATOM 710 N N . ALA A 1 91 ? -1.090 10.549 -14.317 1.00 72.31 91 ALA A N 1
ATOM 711 C CA . ALA A 1 91 ? -1.988 10.526 -15.467 1.00 72.31 91 ALA A CA 1
ATOM 712 C C . ALA A 1 91 ? -1.861 9.222 -16.280 1.00 72.31 91 ALA A C 1
ATOM 714 O O . ALA A 1 91 ? -2.874 8.616 -16.640 1.00 72.31 91 ALA A O 1
ATOM 715 N N . GLU A 1 92 ? -0.636 8.755 -16.524 1.00 76.06 92 GLU A N 1
ATOM 716 C CA . GLU A 1 92 ? -0.347 7.510 -17.251 1.00 76.06 92 GLU A CA 1
ATOM 717 C C . GLU A 1 92 ? -0.759 6.267 -16.447 1.00 76.06 92 GLU A C 1
ATOM 719 O O . GLU A 1 92 ? -1.343 5.331 -17.003 1.00 76.06 92 GLU A O 1
ATOM 724 N N . MET A 1 93 ? -0.567 6.292 -15.124 1.00 72.12 93 MET A N 1
ATOM 725 C CA . MET A 1 93 ? -1.059 5.242 -14.223 1.00 72.12 93 MET A CA 1
ATOM 726 C C . MET A 1 93 ? -2.588 5.141 -14.249 1.00 72.12 93 MET A C 1
ATOM 728 O O . MET A 1 93 ? -3.133 4.040 -14.329 1.00 72.12 93 MET A O 1
ATOM 732 N N . ARG A 1 94 ? -3.306 6.277 -14.254 1.00 67.69 94 ARG A N 1
ATOM 733 C CA . ARG A 1 94 ? -4.779 6.299 -14.368 1.00 67.69 94 ARG A CA 1
ATOM 734 C C . ARG A 1 94 ? -5.285 5.782 -15.714 1.00 67.69 94 ARG A C 1
ATOM 736 O O . ARG A 1 94 ? -6.435 5.351 -15.786 1.00 67.69 94 ARG A O 1
ATOM 743 N N . LYS A 1 95 ? -4.488 5.848 -16.784 1.00 65.06 95 LYS A N 1
ATOM 744 C CA . LYS A 1 95 ? -4.832 5.223 -18.073 1.00 65.06 95 LYS A CA 1
ATOM 745 C C . LYS A 1 95 ? -4.670 3.702 -18.003 1.00 65.06 95 LYS A C 1
ATOM 747 O O . LYS A 1 95 ? -5.592 2.991 -18.382 1.00 65.06 95 LYS A O 1
ATOM 752 N N . HIS A 1 96 ? -3.579 3.210 -17.413 1.00 61.66 96 HIS A N 1
ATOM 753 C CA . HIS A 1 96 ? -3.355 1.769 -17.218 1.00 61.66 96 HIS A CA 1
ATOM 754 C C . HIS A 1 96 ? -4.382 1.119 -16.279 1.00 61.66 96 HIS A C 1
ATOM 756 O O . HIS A 1 96 ? -4.840 0.011 -16.539 1.00 61.66 96 HIS A O 1
ATOM 762 N N . ALA A 1 97 ? -4.800 1.825 -15.226 1.00 56.97 97 ALA A N 1
ATOM 763 C CA . ALA A 1 97 ? -5.840 1.369 -14.303 1.00 56.97 97 ALA A CA 1
ATOM 764 C C . ALA A 1 97 ? -7.215 1.175 -14.970 1.00 56.97 97 ALA A C 1
ATOM 766 O O . ALA A 1 97 ? -7.980 0.314 -14.549 1.00 56.97 97 ALA A O 1
ATOM 767 N N . ARG A 1 98 ? -7.525 1.966 -16.006 1.00 51.66 98 ARG A N 1
ATOM 768 C CA . ARG A 1 98 ? -8.807 1.940 -16.733 1.00 51.66 98 ARG A CA 1
ATOM 769 C C . ARG A 1 98 ? -8.827 0.969 -17.920 1.00 51.66 98 ARG A C 1
ATOM 771 O O . ARG A 1 98 ? -9.887 0.729 -18.482 1.00 51.66 98 ARG A O 1
ATOM 778 N N . GLY A 1 99 ? -7.674 0.417 -18.300 1.00 46.31 99 GLY A N 1
ATOM 779 C CA . GLY A 1 99 ? -7.535 -0.485 -19.448 1.00 46.31 99 GLY A CA 1
ATOM 780 C C . GLY A 1 99 ? -7.793 -1.967 -19.153 1.00 46.31 99 GLY A C 1
ATOM 781 O O . GLY A 1 99 ? -7.800 -2.756 -20.087 1.00 46.31 99 GLY A O 1
ATOM 782 N N . LYS A 1 100 ? -8.009 -2.364 -17.888 1.00 47.62 100 LYS A N 1
ATOM 783 C CA . LYS A 1 100 ? -8.286 -3.764 -17.496 1.00 47.62 100 LYS A CA 1
ATOM 784 C C . LYS A 1 100 ? -9.781 -4.131 -17.437 1.00 47.62 100 LYS A C 1
ATOM 786 O O . LYS A 1 100 ? -10.127 -5.164 -16.880 1.00 47.62 100 LYS A O 1
ATOM 791 N N . THR A 1 101 ? -10.658 -3.295 -17.995 1.00 38.78 101 THR A N 1
ATOM 792 C CA . THR A 1 101 ? -12.117 -3.524 -18.091 1.00 38.78 101 THR A CA 1
ATOM 793 C C . THR A 1 101 ? -12.580 -3.919 -19.498 1.00 38.78 101 THR A C 1
ATOM 795 O O . THR A 1 101 ? -13.705 -3.602 -19.872 1.00 38.78 101 THR A O 1
ATOM 798 N N . LYS A 1 102 ? -11.740 -4.582 -20.299 1.00 34.19 102 LYS A N 1
ATOM 799 C CA . LYS A 1 102 ? -12.175 -5.137 -21.586 1.00 34.19 102 LYS A CA 1
ATOM 800 C C . LYS A 1 102 ? -11.905 -6.627 -21.659 1.00 34.19 102 LYS A C 1
ATOM 802 O O . LYS A 1 102 ? -10.800 -7.020 -21.225 1.00 34.19 102 LYS A O 1
#

Foldseek 3Di:
DPDDDPVLVVVLVVLLVDDLVVLVCLLLDDDDPVLVVLLVVLVVCVVVVNDDPVSVVVNVVSVVVRVSSVVSNVSSQVSCVVVVHDDDDPVVSVVVNVPPPD

Radius of gyration: 16.21 Å; chains: 1; bounding box: 38×22×41 Å